Protein AF-A0ABD1UZ51-F1 (afdb_monomer_lite)

Organism: NCBI:txid205694

Secondary structure (DSSP, 8-state):
--------SS------PPP---------HHHHHHHHHHHHHHHHHHH-HHHHHHHHHHTT------S--SPPPHHHHHHHHHHHHHHHHHHHTTSPPPPPHHHHHHHHHHHH---TTTTTSTTHHHHHHHS---TTSTTTGGG------------PPPPP-

Sequence (161 aa):
MNTTSEDGDGVYRPPKLVPASMEENKMSRQERNALRKERENLRQAKQSAYVRELMNDLEGRSEEITEFVGPESRELTKYMEKMEERARQEEELFTRAPLTKSEKNTMKHLKKSRNGLLGLTESFYDEIKSLPLGDNFTKELTTSDVGSSGDKKLKKRKRKH

Radius of gyration: 28.06 Å; chains: 1; bounding box: 67×52×95 Å

Foldseek 3Di:
DDDDDPPPDPDDDDDDDDDDDDPDPCQDPVRVVVVVVVVVVVVLCCQDPVSVVVVCVVVVPDPDPDPDPDDQASLNVVLVVVVVVQVVVCVVVVHHDDDDPVNVVSVCVRVVPPHNPVRNPPSPVVVVVPDVPDPPPVVPPPPDDDPPDDDDDDDDDDDDD

Structure (mmCIF, N/CA/C/O backbone):
data_AF-A0ABD1UZ51-F1
#
_entry.id   AF-A0ABD1UZ51-F1
#
loop_
_atom_site.group_PDB
_atom_site.id
_atom_site.type_symbol
_atom_site.label_atom_id
_atom_site.label_alt_id
_atom_site.label_comp_id
_atom_site.label_asym_id
_atom_site.label_entity_id
_atom_site.label_seq_id
_atom_site.pdbx_PDB_ins_code
_atom_site.Cartn_x
_atom_site.Cartn_y
_atom_site.Cartn_z
_atom_site.occupancy
_atom_site.B_iso_or_equiv
_atom_site.auth_seq_id
_atom_site.auth_comp_id
_atom_site.auth_asym_id
_atom_site.auth_atom_id
_atom_site.pdbx_PDB_model_num
ATOM 1 N N . MET A 1 1 ? -20.459 1.014 48.367 1.00 43.09 1 MET A N 1
ATOM 2 C CA . MET A 1 1 ? -21.844 1.048 48.876 1.00 43.09 1 MET A CA 1
ATOM 3 C C . MET A 1 1 ? -22.446 2.382 48.483 1.00 43.09 1 MET A C 1
ATOM 5 O O . MET A 1 1 ? -21.890 3.390 48.896 1.00 43.09 1 MET A O 1
ATOM 9 N N . ASN A 1 2 ? -23.445 2.358 47.592 1.00 39.75 2 ASN A N 1
ATOM 10 C CA . ASN A 1 2 ? -24.583 3.286 47.458 1.00 39.75 2 ASN A CA 1
ATOM 11 C C . ASN A 1 2 ? -25.204 3.087 46.067 1.00 39.75 2 ASN A C 1
ATOM 13 O O . ASN A 1 2 ? -24.851 3.740 45.090 1.00 39.75 2 ASN A O 1
ATOM 17 N N . THR A 1 3 ? -26.086 2.093 45.998 1.00 48.84 3 THR A N 1
ATOM 18 C CA . THR A 1 3 ? -26.999 1.809 44.892 1.00 48.84 3 THR A CA 1
ATOM 19 C C . THR A 1 3 ? -28.262 2.634 45.106 1.00 48.84 3 THR A C 1
ATOM 21 O O . THR A 1 3 ? -29.103 2.270 45.921 1.00 48.84 3 THR A O 1
ATOM 24 N N . THR A 1 4 ? -28.396 3.755 44.406 1.00 58.50 4 THR A N 1
ATOM 25 C CA . THR A 1 4 ? -29.649 4.519 44.374 1.00 58.50 4 THR A CA 1
ATOM 26 C C . THR A 1 4 ? -30.097 4.681 42.930 1.00 58.50 4 THR A C 1
ATOM 28 O O . THR A 1 4 ? -29.582 5.526 42.198 1.00 58.50 4 THR A O 1
ATOM 31 N N . SER A 1 5 ? -31.024 3.833 42.505 1.00 52.09 5 SER A N 1
ATOM 32 C CA . SER A 1 5 ? -32.113 4.189 41.585 1.00 52.09 5 SER A CA 1
ATOM 33 C C . SER A 1 5 ? -33.091 3.022 41.576 1.00 52.09 5 SER A C 1
ATOM 35 O O . SER A 1 5 ? -33.025 2.115 40.751 1.00 52.09 5 SER A O 1
ATOM 37 N N . GLU A 1 6 ? -33.973 3.035 42.569 1.00 59.31 6 GLU A N 1
ATOM 38 C CA . GLU A 1 6 ? -35.302 2.467 42.410 1.00 59.31 6 GLU A CA 1
ATOM 39 C C . GLU A 1 6 ? -36.013 3.304 41.337 1.00 59.31 6 GLU A C 1
ATOM 41 O O . GLU A 1 6 ? -36.525 4.376 41.628 1.00 59.31 6 GLU A O 1
ATOM 46 N N . ASP A 1 7 ? -35.996 2.842 40.090 1.00 55.12 7 ASP A N 1
ATOM 47 C CA . ASP A 1 7 ? -36.977 3.238 39.080 1.00 55.12 7 ASP A CA 1
ATOM 48 C C . ASP A 1 7 ? -37.697 1.951 38.672 1.00 55.12 7 ASP A C 1
ATOM 50 O O . ASP A 1 7 ? -37.176 1.118 37.929 1.00 55.12 7 ASP A O 1
ATOM 54 N N . GLY A 1 8 ? -38.862 1.747 39.288 1.00 58.62 8 GLY A N 1
ATOM 55 C CA . GLY A 1 8 ? -39.694 0.550 39.204 1.00 58.62 8 GLY A CA 1
ATOM 56 C C . GLY A 1 8 ? -40.380 0.371 37.853 1.00 58.62 8 GLY A C 1
ATOM 57 O O . GLY A 1 8 ? -41.594 0.505 37.747 1.00 58.62 8 GLY A O 1
ATOM 58 N N . ASP A 1 9 ? -39.607 0.015 36.838 1.00 60.25 9 ASP A N 1
ATOM 59 C CA . ASP A 1 9 ? -40.098 -0.513 35.570 1.00 60.25 9 ASP A CA 1
ATOM 60 C C . ASP A 1 9 ? -39.133 -1.638 35.191 1.00 60.25 9 ASP A C 1
ATOM 62 O O . ASP A 1 9 ? -37.930 -1.401 35.126 1.00 60.25 9 ASP A O 1
ATOM 66 N N . GLY A 1 10 ? -39.609 -2.879 35.043 1.00 72.31 10 GLY A N 1
ATOM 67 C CA . GLY A 1 10 ? -38.805 -4.118 34.964 1.00 72.31 10 GLY A CA 1
ATOM 68 C C . GLY A 1 10 ? -37.856 -4.245 33.759 1.00 72.31 10 GLY A C 1
ATOM 69 O O . GLY A 1 10 ? -37.514 -5.353 33.348 1.00 72.31 10 GLY A O 1
ATOM 70 N N . VAL A 1 11 ? -37.445 -3.126 33.169 1.00 79.75 11 VAL A N 1
ATOM 71 C CA . VAL A 1 11 ? -36.579 -2.987 32.010 1.00 79.75 11 VAL A CA 1
ATOM 72 C C . VAL A 1 11 ? -35.180 -2.595 32.474 1.00 79.75 11 VAL A C 1
ATOM 74 O O . VAL A 1 11 ? -34.932 -1.479 32.930 1.00 79.75 11 VAL A O 1
ATOM 77 N N . TYR A 1 12 ? -34.232 -3.516 32.306 1.00 86.00 12 TYR A N 1
ATOM 78 C CA . TYR A 1 12 ? -32.825 -3.255 32.587 1.00 86.00 12 TYR A CA 1
ATOM 79 C C . TYR A 1 12 ? -32.304 -2.079 31.748 1.00 86.00 12 TYR A C 1
ATOM 81 O O . TYR A 1 12 ? -32.315 -2.123 30.515 1.00 86.00 12 TYR A O 1
ATOM 89 N N . ARG A 1 13 ? -31.798 -1.042 32.425 1.00 82.19 13 ARG A N 1
ATOM 90 C CA . ARG A 1 13 ? -31.070 0.061 31.796 1.00 82.19 13 ARG A CA 1
ATOM 91 C C . ARG A 1 13 ? -29.580 -0.094 32.092 1.00 82.19 13 ARG A C 1
ATOM 93 O O . ARG A 1 13 ? -29.186 0.043 33.250 1.00 82.19 13 ARG A O 1
ATOM 100 N N . PRO A 1 14 ? -28.742 -0.368 31.079 1.00 88.38 14 PRO A N 1
ATOM 101 C CA . PRO A 1 14 ? -27.310 -0.463 31.298 1.00 88.38 14 PRO A CA 1
ATOM 102 C C . PRO A 1 14 ? -26.761 0.882 31.807 1.00 88.38 14 PRO A C 1
ATOM 104 O O . PRO A 1 14 ? -27.190 1.944 31.337 1.00 88.38 14 PRO A O 1
ATOM 107 N N . PRO A 1 15 ? -25.816 0.860 32.762 1.00 85.50 15 PRO A N 1
ATOM 108 C CA . PRO A 1 15 ? -25.239 2.070 33.327 1.00 85.50 15 PRO A CA 1
ATOM 109 C C . PRO A 1 15 ? -24.506 2.875 32.251 1.00 85.50 15 PRO A C 1
ATOM 111 O O . PRO A 1 15 ? -23.779 2.332 31.417 1.00 85.50 15 PRO A O 1
ATOM 114 N N . LYS A 1 16 ? -24.673 4.200 32.289 1.00 83.56 16 LYS A N 1
ATOM 115 C CA . LYS A 1 16 ? -23.953 5.123 31.407 1.00 83.56 16 LYS A CA 1
ATOM 116 C C . LYS A 1 16 ? -22.506 5.247 31.886 1.00 83.56 16 LYS A C 1
ATOM 118 O O . LYS A 1 16 ? -22.193 6.097 32.714 1.00 83.56 16 LYS A O 1
ATOM 123 N N . LEU A 1 17 ? -21.633 4.379 31.383 1.00 86.00 17 LEU A N 1
ATOM 124 C CA . LEU A 1 17 ? -20.195 4.482 31.609 1.00 86.00 17 LEU A CA 1
ATOM 125 C C . LEU A 1 17 ? -19.646 5.672 30.812 1.00 86.00 17 LEU A C 1
ATOM 127 O O . LEU A 1 17 ? -19.721 5.697 29.584 1.00 86.00 17 LEU A O 1
ATOM 131 N N . VAL A 1 18 ? -19.099 6.662 31.514 1.00 83.19 18 VAL A N 1
ATOM 132 C CA . VAL A 1 18 ? -18.282 7.716 30.900 1.00 83.19 18 VAL A CA 1
ATOM 133 C C . VAL A 1 18 ? -16.869 7.151 30.743 1.00 83.19 18 VAL A C 1
ATOM 135 O O . VAL A 1 18 ? -16.380 6.530 31.690 1.00 83.19 18 VAL A O 1
ATOM 138 N N . PRO A 1 19 ? -16.199 7.314 29.586 1.00 83.25 19 PRO A N 1
ATOM 139 C CA . PRO A 1 19 ? -14.826 6.852 29.435 1.00 83.25 19 PRO A CA 1
ATOM 140 C C . PRO A 1 19 ? -13.944 7.520 30.495 1.00 83.25 19 PRO A C 1
ATOM 142 O O . PRO A 1 19 ? -13.793 8.741 30.513 1.00 83.25 19 PRO A O 1
ATOM 145 N N . ALA A 1 20 ? -13.379 6.710 31.391 1.00 78.06 20 ALA A N 1
ATOM 146 C CA . ALA A 1 20 ? -12.391 7.171 32.350 1.00 78.06 20 ALA A CA 1
ATOM 147 C C . ALA A 1 20 ? -11.107 7.493 31.578 1.00 78.06 20 ALA A C 1
ATOM 149 O O . ALA A 1 20 ? -10.498 6.606 30.979 1.00 78.06 20 ALA A O 1
ATOM 150 N N . SER A 1 21 ? -10.706 8.765 31.545 1.00 71.44 21 SER A N 1
ATOM 151 C CA . SER A 1 21 ? -9.407 9.133 30.991 1.00 71.44 21 SER A CA 1
ATOM 152 C C . SER A 1 21 ? -8.320 8.605 31.927 1.00 71.44 21 SER A C 1
ATOM 154 O O . SER A 1 21 ? -8.110 9.168 33.001 1.00 71.44 21 SER A O 1
ATOM 156 N N . MET A 1 22 ? -7.648 7.525 31.534 1.00 76.25 22 MET A N 1
ATOM 157 C CA . MET A 1 22 ? -6.409 7.088 32.174 1.00 76.25 22 MET A CA 1
ATOM 158 C C . MET A 1 22 ? -5.357 8.188 31.996 1.00 76.25 22 MET A C 1
ATOM 160 O O . MET A 1 22 ? -5.177 8.703 30.889 1.00 76.25 22 MET A O 1
ATOM 164 N N . GLU A 1 23 ? -4.675 8.579 33.074 1.00 63.22 23 GLU A N 1
ATOM 165 C CA . GLU A 1 23 ? -3.563 9.534 33.019 1.00 63.22 23 GLU A CA 1
ATOM 166 C C . GLU A 1 23 ? -2.309 8.837 32.472 1.00 63.22 23 GLU A C 1
ATOM 168 O O . GLU A 1 23 ? -1.320 8.614 33.158 1.00 63.22 23 GLU A O 1
ATOM 173 N N . GLU A 1 24 ? -2.376 8.435 31.207 1.00 61.69 24 GLU A N 1
ATOM 174 C CA . GLU A 1 24 ? -1.214 7.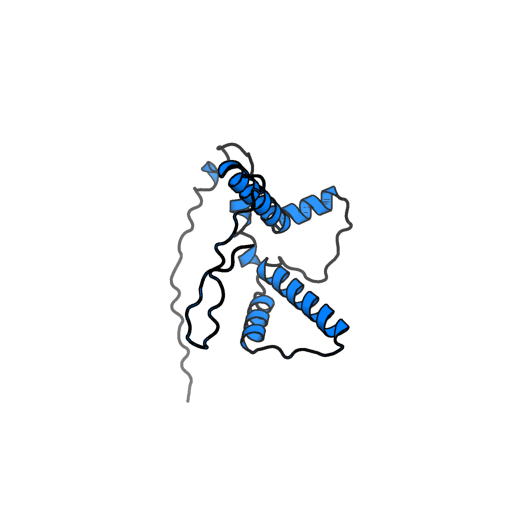992 30.452 1.00 61.69 24 GLU A CA 1
ATOM 175 C C . GLU A 1 24 ? -0.430 9.237 30.028 1.00 61.69 24 GLU A C 1
ATOM 177 O O . GLU A 1 24 ? -1.020 10.189 29.507 1.00 61.69 24 GLU A O 1
ATOM 182 N N . ASN A 1 25 ? 0.883 9.237 30.295 1.00 62.19 25 ASN A N 1
ATOM 183 C CA . ASN A 1 25 ? 1.853 10.289 29.965 1.00 62.19 25 ASN A CA 1
ATOM 184 C C . ASN A 1 25 ? 1.401 11.147 28.776 1.00 62.19 25 ASN A C 1
ATOM 186 O O . ASN A 1 25 ? 1.435 10.718 27.618 1.00 62.19 25 ASN A O 1
ATOM 190 N N . LYS A 1 26 ? 0.937 12.366 29.072 1.00 66.62 26 LYS A N 1
ATOM 191 C CA . LYS A 1 26 ? 0.401 13.304 28.083 1.00 66.62 26 LYS A CA 1
ATOM 192 C C . LYS A 1 26 ? 1.566 13.862 27.267 1.00 66.62 26 LYS A C 1
ATOM 194 O O . LYS A 1 26 ? 1.970 15.002 27.464 1.00 66.62 26 LYS A O 1
ATOM 199 N N . MET A 1 27 ? 2.102 13.054 26.350 1.00 70.50 27 MET A N 1
ATOM 200 C CA . MET A 1 27 ? 3.091 13.506 25.373 1.00 70.50 27 MET A CA 1
ATOM 201 C C . MET A 1 27 ? 2.529 14.751 24.692 1.00 70.50 27 MET A C 1
ATOM 203 O O . MET A 1 27 ? 1.359 14.760 24.267 1.00 70.50 27 MET A O 1
ATOM 207 N N . SER A 1 28 ? 3.336 15.810 24.630 1.00 81.06 28 SER A N 1
ATOM 208 C CA . SER A 1 28 ? 2.905 17.084 24.057 1.00 81.06 28 SER A CA 1
ATOM 209 C C . SER A 1 28 ? 2.383 16.859 22.636 1.00 81.06 28 SER A C 1
ATOM 211 O O . SER A 1 28 ? 2.850 15.979 21.908 1.00 81.06 28 SER A O 1
ATOM 213 N N . ARG A 1 29 ? 1.415 17.671 22.189 1.00 82.75 29 ARG A N 1
ATOM 214 C CA . ARG A 1 29 ? 0.915 17.607 20.802 1.00 82.75 29 ARG A CA 1
ATOM 215 C C . ARG A 1 29 ? 2.065 17.701 19.789 1.00 82.75 29 ARG A C 1
ATOM 217 O O . ARG A 1 29 ? 1.986 17.079 18.732 1.00 82.75 29 ARG A O 1
ATOM 224 N N . GLN A 1 30 ? 3.118 18.447 20.125 1.00 84.06 30 GLN A N 1
ATOM 225 C CA . GLN A 1 30 ? 4.326 18.581 19.312 1.00 84.06 30 GLN A CA 1
ATOM 226 C C . GLN A 1 30 ? 5.125 17.274 19.251 1.00 84.06 30 GLN A C 1
ATOM 228 O O . GLN A 1 30 ? 5.419 16.799 18.159 1.00 84.06 30 GLN A O 1
ATOM 233 N N . GLU A 1 31 ? 5.388 16.650 20.396 1.00 84.62 31 GLU A N 1
ATOM 234 C CA . GLU A 1 31 ? 6.112 15.379 20.506 1.00 84.62 31 GLU A CA 1
ATOM 235 C C . GLU A 1 31 ? 5.369 14.239 19.796 1.00 84.62 31 GLU A C 1
ATOM 237 O O . GLU A 1 31 ? 5.943 13.510 18.991 1.00 84.62 31 GLU A O 1
ATOM 242 N N . ARG A 1 32 ? 4.043 14.159 19.968 1.00 86.06 32 ARG A N 1
ATOM 243 C CA . ARG A 1 32 ? 3.209 13.186 19.247 1.00 86.06 32 ARG A CA 1
ATOM 244 C C . ARG A 1 32 ? 3.273 13.383 17.730 1.00 86.06 32 ARG A C 1
ATOM 246 O O . ARG A 1 32 ? 3.241 12.407 16.983 1.00 86.06 32 ARG A O 1
ATOM 253 N N . ASN A 1 33 ? 3.334 14.628 17.262 1.00 88.75 33 ASN A N 1
ATOM 254 C CA . ASN A 1 33 ? 3.468 14.923 15.837 1.00 88.75 33 ASN A CA 1
ATOM 255 C C . ASN A 1 33 ? 4.874 14.602 15.315 1.00 88.75 33 ASN A C 1
ATOM 257 O O . ASN A 1 33 ? 4.981 14.087 14.206 1.00 88.75 33 ASN A O 1
ATOM 261 N N . ALA A 1 34 ? 5.923 14.856 16.100 1.00 89.44 34 ALA A N 1
ATOM 262 C CA . ALA A 1 34 ? 7.293 14.483 15.756 1.00 89.44 34 ALA A CA 1
ATOM 263 C C . ALA A 1 34 ? 7.429 12.961 15.612 1.00 89.44 34 ALA A C 1
ATOM 265 O O . ALA A 1 34 ? 7.857 12.491 14.564 1.00 89.44 34 ALA A O 1
ATOM 266 N N . LEU A 1 35 ? 6.918 12.195 16.581 1.00 87.44 35 LEU A N 1
ATOM 267 C CA . LEU A 1 35 ? 6.911 10.728 16.536 1.00 87.44 35 LEU A CA 1
ATOM 268 C C . LEU A 1 35 ? 6.128 10.173 15.337 1.00 87.44 35 LEU A C 1
ATOM 270 O O . LEU A 1 35 ? 6.512 9.169 14.741 1.00 87.44 35 LEU A O 1
ATOM 274 N N . ARG A 1 36 ? 5.017 10.820 14.952 1.00 87.94 36 ARG A N 1
ATOM 275 C CA . ARG A 1 36 ? 4.270 10.438 13.741 1.00 87.94 36 ARG A CA 1
ATOM 276 C C . ARG A 1 36 ? 5.093 10.662 12.477 1.00 87.94 36 ARG A C 1
ATOM 278 O O . ARG A 1 36 ? 5.125 9.763 11.644 1.00 87.94 36 ARG A O 1
ATOM 285 N N . LYS A 1 37 ? 5.754 11.819 12.362 1.00 88.00 37 LYS A N 1
ATOM 286 C CA . LYS A 1 37 ? 6.626 12.141 11.225 1.00 88.00 37 LYS A CA 1
ATOM 287 C C . LYS A 1 37 ? 7.811 11.185 11.146 1.00 88.00 37 LYS A C 1
ATOM 289 O O . LYS A 1 37 ? 8.070 10.633 10.090 1.00 88.00 37 LYS A O 1
ATOM 294 N N . GLU A 1 38 ? 8.479 10.921 12.263 1.00 85.44 38 GLU A N 1
ATOM 295 C CA . GLU A 1 38 ? 9.603 9.983 12.321 1.00 85.44 38 GLU A CA 1
ATOM 296 C C . GLU A 1 38 ? 9.181 8.570 11.896 1.00 85.44 38 GLU A C 1
ATOM 298 O O . GLU A 1 38 ? 9.816 7.946 11.046 1.00 85.44 38 GLU A O 1
ATOM 303 N N . ARG A 1 39 ? 8.046 8.081 12.414 1.00 87.00 39 ARG A N 1
ATOM 304 C CA . ARG A 1 39 ? 7.501 6.774 12.027 1.00 87.00 39 ARG A CA 1
ATOM 305 C C . ARG A 1 39 ? 7.120 6.715 10.548 1.00 87.00 39 ARG A C 1
ATOM 307 O O . ARG A 1 39 ? 7.234 5.654 9.935 1.00 87.00 39 ARG A O 1
ATOM 314 N N . GLU A 1 40 ? 6.625 7.813 9.987 1.00 85.38 40 GLU A N 1
ATOM 315 C CA . GLU A 1 40 ? 6.319 7.920 8.562 1.00 85.38 40 GLU A CA 1
ATOM 316 C C . GLU A 1 40 ? 7.593 7.902 7.716 1.00 85.38 40 GLU A C 1
ATOM 318 O O . GLU A 1 40 ? 7.674 7.097 6.792 1.00 85.38 40 GLU A O 1
ATOM 323 N N . ASN A 1 41 ? 8.613 8.669 8.098 1.00 80.25 41 ASN A N 1
ATOM 324 C CA . ASN A 1 41 ? 9.916 8.685 7.435 1.00 80.25 41 ASN A CA 1
ATOM 325 C C . ASN A 1 41 ? 10.551 7.289 7.421 1.00 80.25 41 ASN A C 1
ATOM 327 O O . ASN A 1 41 ? 10.990 6.820 6.377 1.00 80.25 41 ASN A O 1
ATOM 331 N N . LEU A 1 42 ? 10.513 6.566 8.547 1.00 80.44 42 LEU A N 1
ATOM 332 C CA . LEU A 1 42 ? 10.998 5.183 8.619 1.00 80.44 42 LEU A CA 1
ATOM 333 C C . LEU A 1 42 ? 10.218 4.236 7.698 1.00 80.44 42 LEU A C 1
ATOM 335 O O . LEU A 1 42 ? 10.787 3.306 7.133 1.00 80.44 42 LEU A O 1
ATOM 339 N N . ARG A 1 43 ? 8.904 4.440 7.543 1.00 81.38 43 ARG A N 1
ATOM 340 C CA . ARG A 1 43 ? 8.086 3.648 6.611 1.00 81.38 43 ARG A CA 1
ATOM 341 C C . ARG A 1 43 ? 8.405 3.978 5.160 1.00 81.38 43 ARG A C 1
ATOM 343 O O . ARG A 1 43 ? 8.433 3.056 4.355 1.00 81.38 43 ARG A O 1
ATOM 350 N N . GLN A 1 44 ? 8.617 5.252 4.842 1.00 76.00 44 GLN A N 1
ATOM 351 C CA . GLN A 1 44 ? 8.983 5.704 3.503 1.00 76.00 44 GLN A CA 1
ATOM 352 C C . GLN A 1 44 ? 10.367 5.176 3.113 1.00 76.00 44 GLN A C 1
ATOM 354 O O . GLN A 1 44 ? 10.480 4.535 2.076 1.00 76.00 44 GLN A O 1
ATOM 359 N N . ALA A 1 45 ? 11.363 5.307 3.993 1.00 74.75 45 ALA A N 1
ATOM 360 C CA . ALA A 1 45 ? 12.718 4.793 3.784 1.00 74.75 45 ALA A CA 1
ATOM 361 C C . ALA A 1 45 ? 12.755 3.269 3.576 1.00 74.75 45 ALA A C 1
ATOM 363 O O . ALA A 1 45 ? 13.498 2.764 2.747 1.00 74.75 45 ALA A O 1
ATOM 364 N N . LYS A 1 46 ? 11.909 2.510 4.287 1.00 72.50 46 LYS A N 1
ATOM 365 C CA . LYS A 1 46 ? 11.777 1.057 4.067 1.00 72.50 46 LYS A CA 1
ATOM 366 C C . LYS A 1 46 ? 11.090 0.692 2.749 1.00 72.50 46 LYS A C 1
ATOM 368 O O . LYS A 1 46 ? 11.161 -0.457 2.326 1.00 72.50 46 LYS A O 1
ATOM 373 N N . GLN A 1 47 ? 10.344 1.623 2.161 1.00 71.38 47 GLN A N 1
ATOM 374 C CA . GLN A 1 47 ? 9.529 1.391 0.970 1.00 71.38 47 GLN A CA 1
ATOM 375 C C . GLN A 1 47 ? 10.159 1.936 -0.306 1.00 71.38 47 GLN A C 1
ATOM 377 O O . GLN A 1 47 ? 9.721 1.528 -1.384 1.00 71.38 47 GLN A O 1
ATOM 382 N N . SER A 1 48 ? 11.140 2.837 -0.218 1.00 75.50 48 SER A N 1
ATOM 383 C CA . SER A 1 48 ? 11.903 3.247 -1.387 1.00 75.50 48 SER A CA 1
ATOM 384 C C . SER A 1 48 ? 12.851 2.124 -1.795 1.00 75.50 48 SER A C 1
ATOM 386 O O . SER A 1 48 ? 13.608 1.575 -0.993 1.00 75.50 48 SER A O 1
ATOM 388 N N . ALA A 1 49 ? 12.772 1.744 -3.071 1.00 75.06 49 ALA A N 1
ATOM 389 C CA . ALA A 1 49 ? 13.619 0.696 -3.629 1.00 75.06 49 ALA A CA 1
ATOM 390 C C . ALA A 1 49 ? 15.105 1.069 -3.509 1.00 75.06 49 ALA A C 1
ATOM 392 O O . ALA A 1 49 ? 15.911 0.218 -3.154 1.00 75.06 49 ALA A O 1
ATOM 393 N N . TYR A 1 50 ? 15.421 2.353 -3.713 1.00 76.38 50 TYR A N 1
ATOM 394 C CA . TYR A 1 50 ? 16.777 2.892 -3.655 1.00 76.38 50 TYR A CA 1
ATOM 395 C C . TYR A 1 50 ? 17.400 2.814 -2.254 1.00 76.38 50 TYR A C 1
ATOM 397 O O . TYR A 1 50 ? 18.492 2.282 -2.101 1.00 76.38 50 TYR A O 1
ATOM 405 N N . VAL A 1 51 ? 16.711 3.275 -1.202 1.00 79.38 51 VAL A N 1
ATOM 406 C CA . VAL A 1 51 ? 17.252 3.152 0.168 1.00 79.38 51 VAL A CA 1
ATOM 407 C C . VAL A 1 51 ? 17.348 1.696 0.591 1.00 79.38 51 VAL A C 1
ATOM 409 O O . VAL A 1 51 ? 18.300 1.331 1.272 1.00 79.38 51 VAL A O 1
ATOM 412 N N . ARG A 1 52 ? 16.404 0.846 0.177 1.00 80.19 52 ARG A N 1
ATOM 413 C CA . ARG A 1 52 ? 16.491 -0.592 0.442 1.00 80.19 52 ARG A CA 1
ATOM 414 C C . ARG A 1 52 ? 17.748 -1.212 -0.178 1.00 80.19 52 ARG A C 1
ATOM 416 O O . ARG A 1 52 ? 18.412 -1.981 0.503 1.00 80.19 52 ARG A O 1
ATOM 423 N N . GLU A 1 53 ? 18.077 -0.863 -1.420 1.00 80.00 53 GLU A N 1
ATOM 424 C CA . GLU A 1 53 ? 19.312 -1.286 -2.098 1.00 80.00 53 GLU A CA 1
ATOM 425 C C . GLU A 1 53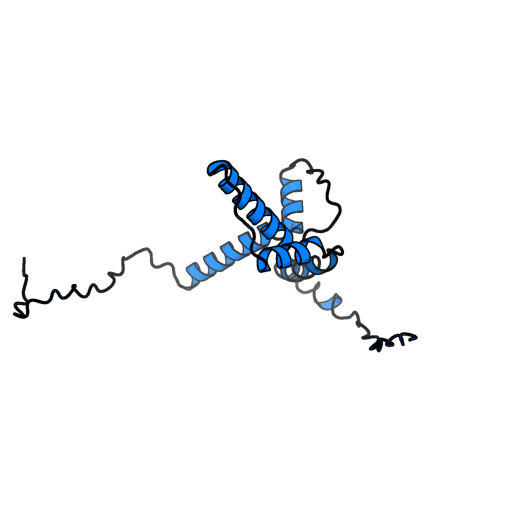 ? 20.554 -0.785 -1.348 1.00 80.00 53 GLU A C 1
ATOM 427 O O . G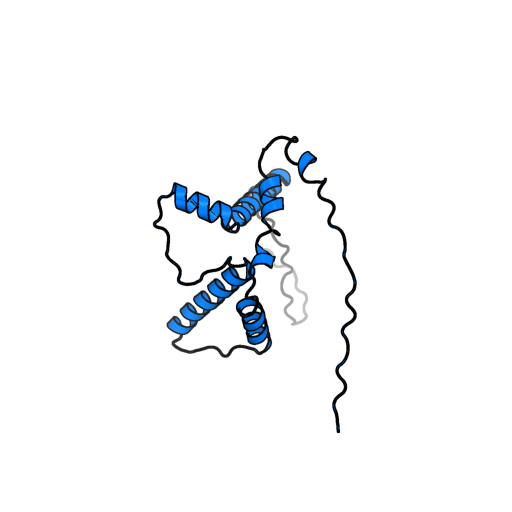LU A 1 53 ? 21.364 -1.596 -0.913 1.00 80.00 53 GLU A O 1
ATOM 432 N N . LEU A 1 54 ? 20.620 0.513 -1.028 1.00 84.00 54 LEU A N 1
ATOM 433 C CA . LEU A 1 54 ? 21.725 1.086 -0.248 1.00 84.00 54 LEU A CA 1
ATOM 434 C C . LEU A 1 54 ? 21.921 0.421 1.126 1.00 84.00 54 LEU A C 1
ATOM 436 O O . LEU A 1 54 ? 23.050 0.248 1.581 1.00 84.00 54 LEU A O 1
ATOM 440 N N . MET A 1 55 ? 20.831 0.086 1.823 1.00 83.88 55 MET A N 1
ATOM 441 C CA . MET A 1 55 ? 20.900 -0.607 3.114 1.00 83.88 55 MET A CA 1
ATOM 442 C C . MET A 1 55 ? 21.390 -2.047 2.948 1.00 83.88 55 MET A C 1
ATOM 444 O O . MET A 1 55 ? 22.187 -2.507 3.761 1.00 83.88 55 MET A O 1
ATOM 448 N N . ASN A 1 56 ? 20.952 -2.748 1.899 1.00 85.06 56 ASN A N 1
ATOM 449 C CA . ASN A 1 56 ? 21.432 -4.096 1.598 1.00 85.06 56 ASN A CA 1
ATOM 450 C C . ASN A 1 56 ? 22.939 -4.100 1.295 1.00 85.06 56 ASN A C 1
ATOM 452 O O . ASN A 1 56 ? 23.649 -4.960 1.823 1.00 85.06 56 ASN A O 1
ATOM 456 N N . ASP A 1 57 ? 23.421 -3.111 0.534 1.00 85.19 57 ASP A N 1
ATOM 457 C CA . ASP A 1 57 ? 24.843 -2.921 0.227 1.00 85.19 57 ASP A CA 1
ATOM 458 C C . ASP A 1 57 ? 25.661 -2.655 1.497 1.00 85.19 57 ASP A C 1
ATOM 460 O O . ASP A 1 57 ? 26.717 -3.253 1.707 1.00 85.19 57 ASP A O 1
ATOM 464 N N . LEU A 1 58 ? 25.156 -1.784 2.381 1.00 86.56 58 LEU A N 1
ATOM 465 C CA . LEU A 1 58 ? 25.806 -1.456 3.653 1.00 86.56 58 LEU A CA 1
ATOM 466 C C . LEU A 1 58 ? 25.881 -2.664 4.596 1.00 86.56 58 LEU A C 1
ATOM 468 O O . LEU A 1 58 ? 26.878 -2.850 5.293 1.00 86.56 58 LEU A O 1
ATOM 472 N N . GLU A 1 59 ? 24.827 -3.477 4.632 1.00 85.69 59 GLU A N 1
ATOM 473 C CA . GLU A 1 59 ? 24.769 -4.699 5.436 1.00 85.69 59 GLU A CA 1
ATOM 474 C C . GLU A 1 59 ? 25.565 -5.862 4.814 1.00 85.69 59 GLU A C 1
ATOM 476 O O . GLU A 1 59 ? 25.716 -6.904 5.454 1.00 85.69 59 GLU A O 1
ATOM 481 N N . GLY A 1 60 ? 26.083 -5.704 3.589 1.00 85.12 60 GLY A N 1
ATOM 482 C CA . GLY A 1 60 ? 26.813 -6.748 2.871 1.00 85.12 60 GLY A CA 1
ATOM 483 C C . GLY A 1 60 ? 25.960 -7.988 2.591 1.00 85.12 60 GLY A C 1
ATOM 484 O O . GLY A 1 60 ? 26.496 -9.097 2.504 1.00 85.12 60 GLY A O 1
ATOM 485 N N . ARG A 1 61 ? 24.630 -7.831 2.499 1.00 81.19 61 ARG A N 1
ATOM 486 C CA . ARG A 1 61 ? 23.732 -8.932 2.127 1.00 81.19 61 ARG A CA 1
ATOM 487 C C . ARG A 1 61 ? 24.023 -9.326 0.683 1.00 81.19 61 ARG A C 1
ATOM 489 O O . ARG A 1 61 ? 24.145 -8.465 -0.180 1.00 81.19 61 ARG A O 1
ATOM 496 N N . SER A 1 62 ? 24.132 -10.626 0.418 1.00 73.00 62 SER A N 1
ATOM 497 C CA . SER A 1 62 ? 24.326 -11.122 -0.945 1.00 73.00 62 SER A CA 1
ATOM 498 C C . SER A 1 62 ? 23.189 -10.655 -1.848 1.00 73.00 62 SER A C 1
ATOM 500 O O . SER A 1 62 ? 22.024 -10.768 -1.465 1.00 73.00 62 SER A O 1
ATOM 502 N N . GLU A 1 63 ? 23.529 -10.202 -3.051 1.00 70.31 63 GLU A N 1
ATOM 503 C CA . GLU A 1 63 ? 22.554 -9.869 -4.086 1.00 70.31 63 GLU A CA 1
ATOM 504 C C . GLU A 1 63 ? 21.676 -11.093 -4.390 1.00 70.31 63 GLU A C 1
ATOM 506 O O . GLU A 1 63 ? 22.143 -12.113 -4.906 1.00 70.31 63 GLU A O 1
ATOM 511 N N . GLU A 1 64 ? 20.391 -11.016 -4.043 1.00 66.38 64 GLU A N 1
ATOM 512 C CA . GLU A 1 64 ? 19.424 -12.041 -4.421 1.00 66.38 64 GLU A CA 1
ATOM 513 C C . GLU A 1 64 ? 19.170 -11.929 -5.926 1.00 66.38 64 GLU A C 1
ATOM 515 O O . GLU A 1 64 ? 18.484 -11.018 -6.398 1.00 66.38 64 GLU A O 1
ATOM 520 N N . ILE A 1 65 ? 19.739 -12.862 -6.693 1.00 63.44 65 ILE A N 1
ATOM 521 C CA . ILE A 1 65 ? 19.477 -12.980 -8.127 1.00 63.44 65 ILE A CA 1
ATOM 522 C C . ILE A 1 65 ? 18.023 -13.427 -8.287 1.00 63.44 65 ILE A C 1
ATOM 524 O O . ILE A 1 65 ? 17.703 -14.615 -8.258 1.00 63.44 65 ILE A O 1
ATOM 528 N N . THR A 1 66 ? 17.125 -12.461 -8.432 1.00 64.50 66 THR A N 1
ATOM 529 C CA . THR A 1 66 ? 15.729 -12.724 -8.761 1.00 64.50 66 THR A CA 1
ATOM 530 C C . THR A 1 66 ? 15.602 -12.952 -10.267 1.00 64.50 66 THR A C 1
ATOM 532 O O . THR A 1 66 ? 16.193 -12.248 -11.083 1.00 64.50 66 THR A O 1
ATOM 535 N N . GLU A 1 67 ? 14.815 -13.950 -10.674 1.00 63.81 67 GLU A N 1
ATOM 536 C CA . GLU A 1 67 ? 14.599 -14.269 -12.097 1.00 63.81 67 GLU A CA 1
ATOM 537 C C . GLU A 1 67 ? 13.798 -13.181 -12.848 1.00 63.81 67 GLU A C 1
ATOM 539 O O . GLU A 1 67 ? 13.635 -13.235 -14.071 1.00 63.81 67 GLU A O 1
ATOM 544 N N . PHE A 1 68 ? 13.263 -12.188 -12.131 1.00 59.06 68 PHE A N 1
ATOM 545 C CA . PHE A 1 68 ? 12.432 -11.134 -12.695 1.00 59.06 68 PHE A CA 1
ATOM 546 C C . PHE A 1 68 ? 13.270 -9.916 -13.104 1.00 59.06 68 PHE A C 1
ATOM 548 O O . PHE A 1 68 ? 13.693 -9.112 -12.282 1.00 59.06 68 PHE A O 1
ATOM 555 N N . VAL A 1 69 ? 13.455 -9.738 -14.413 1.00 51.47 69 VAL A N 1
ATOM 556 C CA . VAL A 1 69 ? 14.110 -8.549 -14.975 1.00 51.47 69 VAL A CA 1
ATOM 557 C C . VAL A 1 69 ? 13.078 -7.430 -15.146 1.00 51.47 69 VAL A C 1
ATOM 559 O O . VAL A 1 69 ? 12.363 -7.373 -16.151 1.00 51.47 69 VAL A O 1
ATOM 562 N N . GLY A 1 70 ? 12.988 -6.527 -14.168 1.00 60.25 70 GLY A N 1
ATOM 563 C CA . GLY A 1 70 ? 12.226 -5.286 -14.300 1.00 60.25 70 GLY A CA 1
ATOM 564 C C . GLY A 1 70 ? 12.024 -4.533 -12.981 1.00 60.25 70 GLY A C 1
ATOM 565 O O . GLY A 1 70 ? 11.991 -5.154 -11.924 1.00 60.25 70 GLY A O 1
ATOM 566 N N . PRO A 1 71 ? 11.849 -3.200 -13.026 1.00 58.19 71 PRO A N 1
ATOM 567 C CA . PRO A 1 71 ? 11.552 -2.417 -11.832 1.00 58.19 71 PRO A CA 1
ATOM 568 C C . PRO A 1 71 ? 10.178 -2.802 -11.268 1.00 58.19 71 PRO A C 1
ATOM 570 O O . PRO A 1 71 ? 9.144 -2.651 -11.930 1.00 58.19 71 PRO A O 1
ATOM 573 N N . GLU A 1 72 ? 10.169 -3.326 -10.046 1.00 65.00 72 GLU A N 1
ATOM 574 C CA . GLU A 1 72 ? 8.951 -3.672 -9.322 1.00 65.00 72 GLU A CA 1
ATOM 575 C C . GLU A 1 72 ? 8.263 -2.395 -8.826 1.00 65.00 72 GLU A C 1
ATOM 577 O O . GLU A 1 72 ? 8.863 -1.569 -8.138 1.00 65.00 72 GLU A O 1
ATOM 582 N N . SER A 1 73 ? 6.983 -2.208 -9.158 1.00 70.81 73 SER A N 1
ATOM 583 C CA . SER A 1 73 ? 6.211 -1.118 -8.558 1.00 70.81 73 SER A CA 1
ATOM 584 C C . SER A 1 73 ? 5.912 -1.424 -7.086 1.00 70.81 73 SER A C 1
ATOM 586 O O . SER A 1 73 ? 5.719 -2.577 -6.699 1.00 70.81 73 SER A O 1
ATOM 588 N N . ARG A 1 74 ? 5.778 -0.390 -6.247 1.00 74.06 74 ARG A N 1
ATOM 589 C CA . ARG A 1 74 ? 5.386 -0.547 -4.831 1.00 74.06 74 ARG A CA 1
ATOM 590 C C . ARG A 1 74 ? 4.041 -1.259 -4.654 1.00 74.06 74 ARG A C 1
ATOM 592 O O . ARG A 1 74 ? 3.777 -1.876 -3.626 1.00 74.06 74 ARG A O 1
ATOM 599 N N . GLU A 1 75 ? 3.147 -1.124 -5.625 1.00 77.94 75 GLU A N 1
ATOM 600 C CA . GLU A 1 75 ? 1.863 -1.826 -5.611 1.00 77.94 75 GLU A CA 1
ATOM 601 C C . GLU A 1 75 ? 2.023 -3.309 -5.944 1.00 77.94 75 GLU A C 1
ATOM 603 O O . GLU A 1 75 ? 1.335 -4.141 -5.354 1.00 77.94 75 GLU A O 1
ATOM 608 N N . LEU A 1 76 ? 2.949 -3.642 -6.849 1.00 80.00 76 LEU A N 1
ATOM 609 C CA . LEU A 1 76 ? 3.302 -5.017 -7.180 1.00 80.00 76 LEU A CA 1
ATOM 610 C C . LEU A 1 76 ? 3.918 -5.741 -5.987 1.00 80.00 76 LEU A C 1
ATOM 612 O O . LEU A 1 76 ? 3.464 -6.839 -5.672 1.00 80.00 76 LEU A O 1
ATOM 616 N N . THR A 1 77 ? 4.871 -5.118 -5.291 1.00 80.75 77 THR A N 1
ATOM 617 C CA . THR A 1 77 ? 5.520 -5.725 -4.118 1.00 80.75 77 THR A CA 1
ATOM 618 C C . THR A 1 77 ? 4.511 -6.006 -3.010 1.00 80.75 77 THR A C 1
ATOM 620 O O . THR A 1 77 ? 4.372 -7.146 -2.582 1.00 80.75 77 THR A O 1
ATOM 623 N N . LYS A 1 78 ? 3.687 -5.017 -2.645 1.00 84.81 78 LYS A N 1
ATOM 624 C CA . LYS A 1 78 ? 2.587 -5.200 -1.680 1.00 84.81 78 LYS A CA 1
ATOM 625 C C . LYS A 1 78 ? 1.601 -6.283 -2.109 1.00 84.81 78 LYS A C 1
ATOM 627 O O . LYS A 1 78 ? 1.062 -7.011 -1.278 1.00 84.81 78 LYS A O 1
ATOM 632 N N . TYR A 1 79 ? 1.301 -6.363 -3.405 1.00 87.81 79 TYR A N 1
ATOM 633 C CA . TYR A 1 79 ? 0.421 -7.399 -3.931 1.00 87.81 79 TYR A CA 1
ATOM 634 C C . TYR A 1 79 ? 1.057 -8.788 -3.798 1.00 87.81 79 TYR A C 1
ATOM 636 O O . TYR A 1 79 ? 0.359 -9.732 -3.434 1.00 87.81 79 TYR A O 1
ATOM 644 N N . MET A 1 80 ? 2.358 -8.919 -4.060 1.00 87.94 80 MET A N 1
ATOM 645 C CA . MET A 1 80 ? 3.104 -10.165 -3.875 1.00 87.94 80 MET A CA 1
ATOM 646 C C . MET A 1 80 ? 3.168 -10.573 -2.402 1.00 87.94 80 MET A C 1
ATOM 648 O O . MET A 1 80 ? 2.787 -11.699 -2.098 1.00 87.94 80 MET A O 1
ATOM 652 N N . GLU A 1 81 ? 3.505 -9.650 -1.497 1.00 89.75 81 GLU A N 1
ATOM 653 C CA . GLU A 1 81 ? 3.480 -9.871 -0.042 1.00 89.75 81 GLU A CA 1
ATOM 654 C C . GLU A 1 81 ? 2.103 -10.372 0.418 1.00 89.75 81 GLU A C 1
ATOM 656 O O . GLU A 1 81 ? 1.992 -11.384 1.106 1.00 89.75 81 GLU A O 1
ATOM 661 N N . LYS A 1 82 ? 1.018 -9.736 -0.044 1.00 91.25 82 LYS A N 1
ATOM 662 C CA . LYS A 1 82 ? -0.351 -10.174 0.268 1.00 91.25 82 LYS A CA 1
ATOM 663 C C . LYS A 1 82 ? -0.657 -11.579 -0.265 1.00 91.25 82 LYS A C 1
ATOM 665 O O . LYS A 1 82 ? -1.400 -12.335 0.361 1.00 91.25 82 LYS A O 1
ATOM 670 N N . MET A 1 83 ? -0.147 -11.921 -1.448 1.00 90.75 83 MET A N 1
ATOM 671 C CA . MET A 1 83 ? -0.314 -13.260 -2.019 1.00 90.75 83 MET A CA 1
ATOM 672 C C . MET A 1 83 ? 0.481 -14.314 -1.240 1.00 90.75 83 MET A C 1
ATOM 674 O O . MET A 1 83 ? -0.005 -15.431 -1.099 1.00 90.75 83 MET A O 1
ATOM 678 N N . GLU A 1 84 ? 1.651 -13.959 -0.714 1.00 91.81 84 GLU A N 1
ATOM 679 C CA . GLU A 1 84 ? 2.480 -14.820 0.132 1.00 91.81 84 GLU A CA 1
ATOM 680 C C . GLU A 1 84 ? 1.871 -15.019 1.526 1.00 91.81 84 GLU A C 1
ATOM 682 O O . GLU A 1 84 ? 1.818 -16.138 2.026 1.00 91.81 84 GLU A O 1
ATOM 687 N N . GLU A 1 85 ? 1.346 -13.965 2.154 1.00 93.06 85 GLU A N 1
ATOM 688 C CA . GLU A 1 85 ? 0.590 -14.079 3.408 1.00 93.06 85 GLU A CA 1
ATOM 689 C C . GLU A 1 85 ? -0.631 -14.985 3.248 1.00 93.06 85 GLU A C 1
ATOM 691 O O . GLU A 1 85 ? -0.906 -15.818 4.111 1.00 93.06 85 GLU A O 1
ATOM 696 N N . ARG A 1 86 ? -1.346 -14.864 2.121 1.00 91.88 86 ARG A N 1
ATOM 697 C CA . ARG A 1 86 ? -2.423 -15.797 1.788 1.00 91.88 86 ARG A CA 1
ATOM 698 C C . ARG A 1 86 ? -1.886 -17.217 1.642 1.00 91.88 86 ARG A C 1
ATOM 700 O O . ARG A 1 86 ? -2.498 -18.116 2.195 1.00 91.88 86 ARG A O 1
ATOM 707 N N . ALA A 1 87 ? -0.778 -17.424 0.930 1.00 92.31 87 ALA A N 1
ATOM 708 C CA . ALA A 1 87 ? -0.188 -18.753 0.772 1.00 92.31 87 ALA A CA 1
ATOM 709 C C . ALA A 1 87 ? 0.151 -19.383 2.133 1.00 92.31 87 ALA A C 1
ATOM 711 O O . ALA A 1 87 ? -0.215 -20.528 2.368 1.00 92.31 87 ALA A O 1
ATOM 712 N N . ARG A 1 88 ? 0.708 -18.605 3.070 1.00 93.69 88 ARG A N 1
ATOM 713 C CA . ARG A 1 88 ? 0.955 -19.045 4.454 1.00 93.69 88 ARG A CA 1
ATOM 714 C C . ARG A 1 88 ? -0.326 -19.463 5.184 1.00 93.69 88 ARG A C 1
ATOM 716 O O . ARG A 1 88 ? -0.349 -20.500 5.835 1.00 93.69 88 ARG A O 1
ATOM 723 N N . GLN A 1 89 ? -1.404 -18.691 5.047 1.00 94.19 89 GLN A N 1
ATOM 724 C CA . GLN A 1 89 ? -2.707 -19.044 5.631 1.00 94.19 89 GLN A CA 1
ATOM 725 C C . GLN A 1 89 ? -3.328 -20.286 4.970 1.00 94.19 89 GLN A C 1
ATOM 727 O O . GLN A 1 89 ? -3.938 -21.111 5.645 1.00 94.19 89 GLN A O 1
ATOM 732 N N . GLU A 1 90 ? -3.190 -20.428 3.650 1.00 93.19 90 GLU A N 1
ATOM 733 C CA . GLU A 1 90 ? -3.669 -21.596 2.902 1.00 93.19 90 GLU A CA 1
ATOM 734 C C . GLU A 1 90 ? -2.879 -22.863 3.256 1.00 93.19 90 GLU A C 1
ATOM 736 O O . GLU A 1 90 ? -3.466 -23.942 3.281 1.00 93.19 90 GLU A O 1
ATOM 741 N N . GLU A 1 91 ? -1.580 -22.743 3.549 1.00 91.44 91 GLU A N 1
ATOM 742 C CA . GLU A 1 91 ? -0.742 -23.825 4.079 1.00 91.44 91 GLU A CA 1
ATOM 743 C C . GLU A 1 91 ? -1.178 -24.235 5.488 1.00 91.44 91 GLU A C 1
ATOM 745 O O . GLU A 1 91 ? -1.330 -25.424 5.749 1.00 91.44 91 GLU A O 1
ATOM 750 N N . GLU A 1 92 ? -1.454 -23.272 6.372 1.00 94.25 92 GLU A N 1
ATOM 751 C CA . GLU A 1 92 ? -1.949 -23.542 7.728 1.00 94.25 92 GLU A CA 1
ATOM 752 C C . GLU A 1 92 ? -3.318 -24.244 7.714 1.00 94.25 92 GLU A C 1
ATOM 754 O O . GLU A 1 92 ? -3.544 -25.207 8.447 1.00 94.25 92 GLU A O 1
ATOM 759 N N . LEU A 1 93 ? -4.232 -23.787 6.850 1.00 95.12 93 LEU A N 1
ATOM 760 C CA . LEU A 1 93 ? -5.588 -24.330 6.732 1.00 95.12 93 LEU A CA 1
ATOM 761 C C . LEU A 1 93 ? -5.689 -25.500 5.736 1.00 95.12 93 LEU A C 1
ATOM 763 O O . LEU A 1 93 ? -6.764 -26.078 5.571 1.00 95.12 93 LEU A O 1
ATOM 767 N N . PHE A 1 94 ? -4.600 -25.835 5.040 1.00 94.12 94 PHE A N 1
ATOM 768 C CA . PHE A 1 94 ? -4.527 -26.835 3.966 1.00 94.12 94 PHE A CA 1
ATOM 769 C C . PHE A 1 94 ? -5.629 -26.710 2.890 1.00 94.12 94 PHE A C 1
ATOM 771 O O . PHE A 1 94 ? -6.026 -27.698 2.267 1.00 94.12 94 PHE A O 1
ATOM 778 N N . THR A 1 95 ? -6.151 -25.504 2.645 1.00 94.56 95 THR A N 1
ATOM 779 C CA . THR A 1 95 ? -7.229 -25.259 1.669 1.00 94.56 95 THR A CA 1
ATOM 780 C C . THR A 1 95 ? -7.029 -23.939 0.931 1.00 94.56 95 THR A C 1
ATOM 782 O O . THR A 1 95 ? -6.540 -22.967 1.496 1.00 94.56 95 THR A O 1
ATOM 785 N N . ARG A 1 96 ? -7.419 -23.891 -0.353 1.00 94.00 96 ARG A N 1
ATOM 786 C CA . ARG A 1 96 ? -7.271 -22.693 -1.197 1.00 94.00 96 ARG A CA 1
ATOM 787 C C . ARG A 1 96 ? -8.511 -21.812 -1.168 1.00 94.00 96 ARG A C 1
ATOM 789 O O . ARG A 1 96 ? -9.618 -22.298 -1.415 1.00 94.00 96 ARG A O 1
ATOM 796 N N . ALA A 1 97 ? -8.317 -20.506 -0.995 1.00 90.31 97 ALA A N 1
ATOM 797 C CA . ALA A 1 97 ? -9.408 -19.543 -1.052 1.00 90.31 97 ALA A CA 1
ATOM 798 C C . ALA A 1 97 ? -9.691 -19.107 -2.507 1.00 90.31 97 ALA A C 1
ATOM 800 O O . ALA A 1 97 ? -8.774 -18.743 -3.252 1.00 90.31 97 ALA A O 1
ATOM 801 N N . PRO A 1 98 ? -10.959 -19.096 -2.961 1.00 92.88 98 PRO A N 1
ATOM 802 C CA . PRO A 1 98 ? -11.285 -18.627 -4.300 1.00 92.88 98 PRO A CA 1
ATOM 803 C C . PRO A 1 98 ? -11.094 -17.109 -4.431 1.00 92.88 98 PRO A C 1
ATOM 805 O O . PRO A 1 98 ? -11.608 -16.322 -3.641 1.00 92.88 98 PRO A O 1
ATOM 808 N N . LEU A 1 99 ? -10.414 -16.689 -5.501 1.00 91.06 99 LEU A N 1
ATOM 809 C CA . LEU A 1 99 ? -10.224 -15.278 -5.844 1.00 91.06 99 LEU A CA 1
ATOM 810 C C . LEU A 1 99 ? -11.477 -14.642 -6.455 1.00 91.06 99 LEU A C 1
ATOM 812 O O . LEU A 1 99 ? -12.048 -15.160 -7.427 1.00 91.06 99 LEU A O 1
ATOM 816 N N . THR A 1 100 ? -11.819 -13.450 -5.974 1.00 94.56 100 THR A N 1
ATOM 817 C CA . THR A 1 100 ? -12.892 -12.624 -6.538 1.00 94.56 100 THR A CA 1
ATOM 818 C C . THR A 1 100 ? -12.517 -12.070 -7.921 1.00 94.56 100 THR A C 1
ATOM 820 O O . THR A 1 100 ? -11.351 -12.012 -8.321 1.00 94.56 100 THR A O 1
ATOM 823 N N . LYS A 1 101 ? -13.517 -11.653 -8.712 1.00 95.81 101 LYS A N 1
ATOM 824 C CA . LYS A 1 101 ? -13.280 -11.111 -10.065 1.00 95.81 101 LYS A CA 1
ATOM 825 C C . LYS A 1 101 ? -12.481 -9.803 -10.040 1.00 95.81 101 LYS A C 1
ATOM 827 O O . LYS A 1 101 ? -11.640 -9.598 -10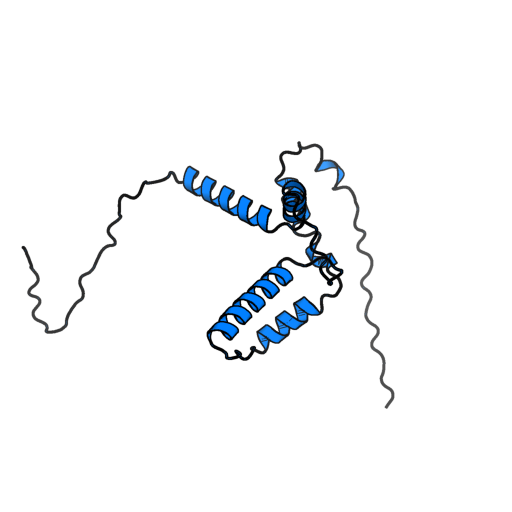.911 1.00 95.81 101 LYS A O 1
ATOM 832 N N . SER A 1 102 ? -12.732 -8.941 -9.056 1.00 93.75 102 SER A N 1
ATOM 833 C CA . SER A 1 102 ? -12.000 -7.684 -8.867 1.00 93.75 102 SER A CA 1
ATOM 834 C C . SER A 1 102 ? -10.525 -7.945 -8.577 1.00 93.75 102 SER A C 1
ATOM 836 O O . SER A 1 102 ? -9.677 -7.361 -9.244 1.00 93.75 102 SER A O 1
ATOM 838 N N . GLU A 1 103 ? -10.211 -8.889 -7.687 1.00 90.81 103 GLU A N 1
ATOM 839 C CA . GLU A 1 103 ? -8.827 -9.282 -7.388 1.00 90.81 103 GLU A CA 1
ATOM 840 C C . GLU A 1 103 ? -8.113 -9.867 -8.609 1.00 90.81 103 GLU A C 1
ATOM 842 O O . GLU A 1 103 ? -6.949 -9.574 -8.861 1.00 90.81 103 GLU A O 1
ATOM 847 N N . LYS A 1 104 ? -8.810 -10.656 -9.433 1.00 92.56 104 LYS A N 1
ATOM 848 C CA . LYS A 1 104 ? -8.233 -11.150 -10.693 1.00 92.56 104 LYS A CA 1
ATOM 849 C C . LYS A 1 104 ? -7.935 -10.011 -11.670 1.00 92.56 104 LYS A C 1
ATOM 851 O O . LYS A 1 104 ? -6.978 -10.107 -12.436 1.00 92.56 104 LYS A O 1
ATOM 856 N N . ASN A 1 105 ? -8.736 -8.948 -11.673 1.00 92.31 105 ASN A N 1
ATOM 857 C CA . ASN A 1 105 ? -8.508 -7.788 -12.532 1.00 92.31 105 ASN A CA 1
ATOM 858 C C . ASN A 1 105 ? -7.330 -6.942 -12.041 1.00 92.31 105 ASN A C 1
ATOM 860 O O . ASN A 1 105 ? -6.503 -6.559 -12.865 1.00 92.31 105 ASN A O 1
ATOM 864 N N . THR A 1 106 ? -7.212 -6.705 -10.731 1.00 88.38 106 THR A N 1
ATOM 865 C CA . THR A 1 106 ? -6.056 -5.999 -10.154 1.00 88.38 106 THR A CA 1
ATOM 866 C C . THR A 1 106 ? -4.776 -6.796 -10.371 1.00 88.38 106 THR A C 1
ATOM 868 O O . THR A 1 106 ? -3.806 -6.252 -10.887 1.00 88.38 106 THR A O 1
ATOM 871 N N . MET A 1 107 ? -4.808 -8.111 -10.127 1.00 87.44 107 MET A N 1
ATOM 872 C CA . MET A 1 107 ? -3.704 -9.025 -10.425 1.00 87.44 107 MET A CA 1
ATOM 873 C C . MET A 1 107 ? -3.264 -8.922 -11.883 1.00 87.44 107 MET A C 1
ATOM 875 O O . MET A 1 107 ? -2.075 -8.830 -12.171 1.00 87.44 107 MET A O 1
ATOM 879 N N . LYS A 1 108 ? -4.217 -8.950 -12.820 1.00 88.75 108 LYS A N 1
ATOM 880 C CA . LYS A 1 108 ? -3.916 -8.816 -14.247 1.00 88.75 108 LYS A CA 1
ATOM 881 C C . LYS A 1 108 ? -3.344 -7.449 -14.569 1.00 88.75 108 LYS A C 1
ATOM 883 O O . LYS A 1 108 ? -2.412 -7.397 -15.351 1.00 88.75 108 LYS A O 1
ATOM 888 N N . HIS A 1 109 ? -3.894 -6.369 -14.024 1.00 85.31 109 HIS A N 1
ATOM 889 C CA . HIS A 1 109 ? -3.402 -5.017 -14.277 1.00 85.31 109 HIS A CA 1
ATOM 890 C C . HIS A 1 109 ? -1.948 -4.869 -13.824 1.00 85.31 109 HIS A C 1
ATOM 892 O O . HIS A 1 109 ? -1.098 -4.505 -14.633 1.00 85.31 109 HIS A O 1
ATOM 898 N N . LEU A 1 110 ? -1.672 -5.286 -12.588 1.00 82.88 110 LEU A N 1
ATOM 899 C CA . LEU A 1 110 ? -0.348 -5.276 -11.981 1.00 82.88 110 LEU A CA 1
ATOM 900 C C . LEU A 1 110 ? 0.633 -6.183 -12.746 1.00 82.88 110 LEU A C 1
ATOM 902 O O . LEU A 1 110 ? 1.712 -5.751 -13.126 1.00 82.88 110 LEU A O 1
ATOM 906 N N . LYS A 1 111 ? 0.257 -7.429 -13.070 1.00 79.62 111 LYS A N 1
ATOM 907 C CA . LYS A 1 111 ? 1.133 -8.344 -13.832 1.00 79.62 111 LYS A CA 1
ATOM 908 C C . LYS A 1 111 ? 1.304 -7.955 -15.305 1.00 79.62 111 LYS A C 1
ATOM 910 O O . LYS A 1 111 ? 2.296 -8.324 -15.927 1.00 79.62 111 LYS A O 1
ATOM 915 N N . LYS A 1 112 ? 0.320 -7.272 -15.904 1.00 77.94 112 LYS A N 1
ATOM 916 C CA . LYS A 1 112 ? 0.322 -6.887 -17.326 1.00 77.94 112 LYS A CA 1
ATOM 917 C C . LYS A 1 112 ? 1.040 -5.570 -17.573 1.00 77.94 112 LYS A C 1
ATOM 919 O O . LYS A 1 112 ? 1.392 -5.337 -18.728 1.00 77.94 112 LYS A O 1
ATOM 924 N N . SER A 1 113 ? 1.260 -4.723 -16.566 1.00 62.50 113 SER A N 1
ATOM 925 C CA . SER A 1 113 ? 2.059 -3.501 -16.707 1.00 62.50 113 SER A CA 1
ATOM 926 C C . SER A 1 113 ? 3.533 -3.858 -16.947 1.00 62.50 113 SER A C 1
ATOM 928 O O . SER A 1 113 ? 4.403 -3.635 -16.117 1.00 62.50 113 SER A O 1
ATOM 930 N N . ARG A 1 114 ? 3.811 -4.429 -18.123 1.00 57.44 114 ARG A N 1
ATOM 931 C CA . ARG A 1 114 ? 5.099 -4.888 -18.656 1.00 57.44 114 ARG A CA 1
ATOM 932 C C . ARG A 1 114 ? 6.045 -3.748 -19.033 1.00 57.44 114 ARG A C 1
ATOM 934 O O . ARG A 1 114 ? 6.993 -3.976 -19.768 1.00 57.44 114 ARG A O 1
ATOM 941 N N . ASN A 1 115 ? 5.822 -2.553 -18.498 1.00 55.41 115 ASN A N 1
ATOM 942 C CA . ASN A 1 115 ? 6.704 -1.408 -18.649 1.00 55.41 115 ASN A CA 1
ATOM 943 C C . ASN A 1 115 ? 6.774 -0.721 -17.280 1.00 55.41 115 ASN A C 1
ATOM 945 O O . ASN A 1 115 ? 6.167 0.332 -17.095 1.00 55.41 115 ASN A O 1
ATOM 949 N N . GLY A 1 116 ? 7.469 -1.327 -16.311 1.00 55.84 116 GLY A N 1
ATOM 950 C CA . GLY A 1 116 ? 7.645 -0.815 -14.943 1.00 55.84 116 GLY A CA 1
ATOM 951 C C . GLY A 1 116 ? 8.311 0.571 -14.827 1.00 55.84 116 GLY A C 1
ATOM 952 O O . GLY A 1 116 ? 8.712 0.965 -13.744 1.00 55.84 116 GLY A O 1
ATOM 953 N N . LEU A 1 117 ? 8.385 1.343 -15.916 1.00 60.41 117 LEU A N 1
ATOM 954 C CA . LEU A 1 117 ? 8.731 2.761 -15.903 1.00 60.41 117 LEU A CA 1
ATOM 955 C C . LEU A 1 117 ? 7.749 3.608 -15.086 1.00 60.41 117 LEU A C 1
ATOM 957 O O . LEU A 1 117 ? 8.170 4.601 -14.508 1.00 60.41 117 LEU A O 1
ATOM 961 N N . LEU A 1 118 ? 6.460 3.243 -15.037 1.00 61.97 118 LEU A N 1
ATOM 962 C CA . LEU A 1 118 ? 5.435 4.116 -14.445 1.00 61.97 118 LEU A CA 1
ATOM 963 C C . LEU A 1 118 ? 5.646 4.353 -12.938 1.00 61.97 118 LEU A C 1
ATOM 965 O O . LEU A 1 118 ? 5.316 5.420 -12.446 1.00 61.97 118 LEU A O 1
ATOM 969 N N . GLY A 1 119 ? 6.232 3.391 -12.218 1.00 59.84 119 GLY A N 1
ATOM 970 C CA . GLY A 1 119 ? 6.461 3.496 -10.772 1.00 59.84 119 GLY A CA 1
ATOM 971 C C . GLY A 1 119 ? 7.850 3.993 -10.363 1.00 59.84 119 GLY A C 1
ATOM 972 O O . GLY A 1 119 ? 8.082 4.181 -9.173 1.00 59.84 119 GLY A O 1
ATOM 973 N N . LEU A 1 120 ? 8.774 4.187 -11.312 1.00 64.12 120 LEU A N 1
ATOM 974 C CA . LEU A 1 120 ? 10.167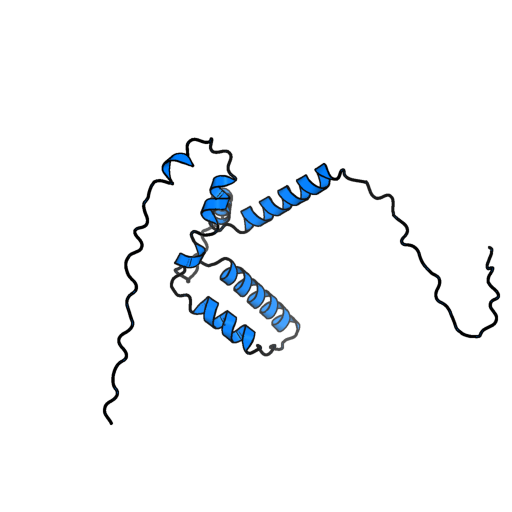 4.532 -11.003 1.00 64.12 120 LEU A CA 1
ATOM 975 C C . LEU A 1 120 ? 10.339 5.987 -10.553 1.00 64.12 120 LEU A C 1
ATOM 977 O O . LEU A 1 120 ? 11.146 6.268 -9.672 1.00 64.12 120 LEU A O 1
ATOM 981 N N . THR A 1 121 ? 9.595 6.921 -11.147 1.00 62.31 121 THR A N 1
ATOM 982 C CA . THR A 1 121 ? 9.841 8.359 -10.949 1.00 62.31 121 THR A CA 1
ATOM 983 C C . THR A 1 121 ? 8.943 9.007 -9.904 1.00 62.31 121 THR A C 1
ATOM 985 O O . THR A 1 121 ? 9.262 10.095 -9.439 1.00 62.31 121 THR A O 1
ATOM 988 N N . GLU A 1 122 ? 7.827 8.381 -9.521 1.00 64.31 122 GLU A N 1
ATOM 989 C CA . GLU A 1 122 ? 6.842 9.019 -8.634 1.00 64.31 122 GLU A CA 1
ATOM 990 C C . GLU A 1 122 ? 7.376 9.236 -7.210 1.00 64.31 122 GLU A C 1
ATOM 992 O O . GLU A 1 122 ? 7.067 10.252 -6.599 1.00 64.31 122 GLU A O 1
ATOM 997 N N . SER A 1 123 ? 8.213 8.329 -6.692 1.00 68.25 123 SER A N 1
ATOM 998 C CA . SER A 1 123 ? 8.711 8.410 -5.306 1.00 68.25 123 SER A CA 1
ATOM 999 C C . SER A 1 123 ? 10.124 8.988 -5.175 1.00 68.25 123 SER A C 1
ATOM 1001 O O . SER A 1 123 ? 10.506 9.404 -4.084 1.00 68.25 123 SER A O 1
ATOM 1003 N N . PHE A 1 124 ? 10.897 9.027 -6.265 1.00 76.25 124 PHE A N 1
ATOM 1004 C CA . PHE A 1 124 ? 12.299 9.460 -6.253 1.00 76.25 124 PHE A CA 1
ATOM 1005 C C . PHE A 1 124 ? 12.447 10.957 -5.944 1.00 76.25 124 PHE A C 1
ATOM 1007 O O . PHE A 1 124 ? 13.318 11.372 -5.183 1.00 76.25 124 PHE A O 1
ATOM 1014 N N . TYR A 1 125 ? 11.560 11.785 -6.502 1.00 73.25 125 TYR A N 1
ATOM 1015 C CA . TYR A 1 125 ? 11.613 13.235 -6.311 1.00 73.25 125 TYR A CA 1
ATOM 1016 C C . TYR A 1 125 ? 11.291 13.669 -4.883 1.00 73.25 125 TYR A C 1
ATOM 1018 O O . TYR A 1 125 ? 11.920 14.595 -4.372 1.00 73.25 125 TYR A O 1
ATOM 1026 N N . ASP A 1 126 ? 10.320 13.028 -4.241 1.00 74.56 126 ASP A N 1
ATOM 1027 C CA . ASP A 1 126 ? 9.954 13.354 -2.862 1.00 74.56 126 ASP A CA 1
ATOM 1028 C C . ASP A 1 126 ? 11.026 12.872 -1.875 1.00 74.56 126 ASP A C 1
ATOM 1030 O O . ASP A 1 126 ? 11.312 13.550 -0.888 1.00 74.56 126 ASP A O 1
ATOM 1034 N N . GLU A 1 127 ? 11.695 11.763 -2.196 1.00 72.25 127 GLU A N 1
ATOM 1035 C CA . GLU A 1 127 ? 12.831 11.241 -1.440 1.00 72.25 127 GLU A CA 1
ATOM 1036 C C . GLU A 1 127 ? 14.040 12.186 -1.495 1.00 72.25 127 GLU A C 1
ATOM 1038 O O . GLU A 1 127 ? 14.546 12.580 -0.444 1.00 72.25 127 GLU A O 1
ATOM 1043 N N . ILE A 1 128 ? 14.442 12.657 -2.684 1.00 76.88 128 ILE A N 1
ATOM 1044 C CA . ILE A 1 128 ? 15.560 13.611 -2.823 1.00 76.88 128 ILE A CA 1
ATOM 1045 C C . ILE A 1 128 ? 15.277 14.932 -2.107 1.00 76.88 128 ILE A C 1
ATOM 1047 O O . ILE A 1 128 ? 16.170 15.485 -1.470 1.00 76.88 128 ILE A O 1
ATOM 1051 N N . LYS A 1 129 ? 14.043 15.443 -2.173 1.00 75.69 129 LYS A N 1
ATOM 1052 C CA . LYS A 1 129 ? 13.665 16.697 -1.496 1.00 75.69 129 LYS A CA 1
ATOM 1053 C C . LYS A 1 129 ? 13.740 16.607 0.027 1.00 75.69 129 LYS A C 1
ATOM 1055 O O . LYS A 1 129 ? 13.872 17.636 0.683 1.00 75.69 129 LYS A O 1
ATOM 1060 N N . SER A 1 130 ? 13.598 15.407 0.590 1.00 71.25 130 SER A N 1
ATOM 1061 C CA . SER A 1 130 ? 13.668 15.191 2.038 1.00 71.25 130 SER A CA 1
ATOM 1062 C C . SER A 1 130 ? 15.101 15.186 2.579 1.00 71.25 130 SER A C 1
ATOM 1064 O O . SER A 1 130 ? 15.302 15.363 3.782 1.00 71.25 130 SER A O 1
ATOM 1066 N N . LEU A 1 131 ? 16.097 15.006 1.706 1.00 72.25 131 LEU A N 1
ATOM 1067 C CA . LEU A 1 131 ? 17.499 15.023 2.089 1.00 72.25 131 LEU A CA 1
ATOM 1068 C C . LEU A 1 131 ? 17.977 16.466 2.325 1.00 72.25 131 LEU A C 1
ATOM 1070 O O . LEU A 1 131 ? 17.596 17.369 1.580 1.00 72.25 131 LEU A O 1
ATOM 1074 N N . PRO A 1 132 ? 18.867 16.709 3.304 1.00 69.88 132 PRO A N 1
ATOM 1075 C CA . PRO A 1 132 ? 19.451 18.024 3.564 1.00 69.88 132 PRO A CA 1
ATOM 1076 C C . PRO A 1 132 ? 20.536 18.380 2.526 1.00 69.88 132 PRO A C 1
ATOM 1078 O O . PRO A 1 132 ? 21.646 18.776 2.876 1.00 69.88 132 PRO A O 1
ATOM 1081 N N . LEU A 1 133 ? 20.245 18.206 1.235 1.00 66.06 133 LEU A N 1
ATOM 1082 C CA . LEU A 1 133 ? 21.071 18.714 0.146 1.00 66.06 133 LEU A CA 1
ATOM 1083 C C . LEU A 1 133 ? 20.642 20.167 -0.072 1.00 66.06 133 LEU A C 1
ATOM 1085 O O . LEU A 1 133 ? 19.507 20.420 -0.461 1.00 66.06 133 LEU A O 1
ATOM 1089 N N . GLY A 1 134 ? 21.519 21.119 0.253 1.00 54.56 134 GLY A N 1
ATOM 1090 C CA . GLY A 1 134 ? 21.207 22.553 0.232 1.00 54.56 134 GLY A CA 1
ATOM 1091 C C . GLY A 1 134 ? 20.555 23.051 -1.070 1.00 54.56 134 GLY A C 1
ATOM 1092 O O . GLY A 1 134 ? 20.732 22.456 -2.134 1.00 54.56 134 GLY A O 1
ATOM 1093 N N . ASP A 1 135 ? 19.847 24.184 -0.967 1.00 57.19 135 ASP A N 1
ATOM 1094 C CA . ASP A 1 135 ? 18.925 24.829 -1.934 1.00 57.19 135 ASP A CA 1
ATOM 1095 C C . ASP A 1 135 ? 19.396 24.994 -3.399 1.00 57.19 135 ASP A C 1
ATOM 1097 O O . ASP A 1 135 ? 18.640 25.448 -4.259 1.00 57.19 135 ASP A O 1
ATOM 1101 N N . ASN A 1 136 ? 20.627 24.619 -3.728 1.00 55.41 136 ASN A N 1
ATOM 1102 C CA . ASN A 1 136 ? 21.222 24.792 -5.049 1.00 55.41 136 ASN A CA 1
ATOM 1103 C C . ASN A 1 136 ? 20.776 23.720 -6.063 1.00 55.41 136 ASN A C 1
ATOM 1105 O O . ASN A 1 136 ? 20.883 23.946 -7.264 1.00 55.41 136 ASN A O 1
ATOM 1109 N N . PHE A 1 137 ? 20.256 22.571 -5.610 1.00 55.44 137 PHE A N 1
ATOM 1110 C CA . PHE A 1 137 ? 19.905 21.440 -6.488 1.00 55.44 137 PHE A CA 1
ATOM 1111 C C . PHE A 1 137 ? 18.538 21.593 -7.181 1.00 55.44 137 PHE A C 1
ATOM 1113 O O . PHE A 1 137 ? 18.311 21.079 -8.274 1.00 55.44 137 PHE A O 1
ATOM 1120 N N . THR A 1 138 ? 17.603 22.319 -6.565 1.00 55.44 138 THR A N 1
ATOM 1121 C CA . THR A 1 138 ? 16.221 22.460 -7.060 1.00 55.44 138 THR A CA 1
ATOM 1122 C C . THR A 1 138 ? 16.092 23.467 -8.204 1.00 55.44 138 THR A C 1
ATOM 1124 O O . THR A 1 138 ? 15.140 23.398 -8.981 1.00 55.44 138 THR A O 1
ATOM 1127 N N . LYS A 1 139 ? 17.055 24.388 -8.336 1.00 53.16 139 LYS A N 1
ATOM 1128 C CA . LYS A 1 139 ? 17.013 25.485 -9.312 1.00 53.16 139 LYS A CA 1
ATOM 1129 C C . LYS A 1 139 ? 17.368 25.042 -10.737 1.00 53.16 139 LYS A C 1
ATOM 1131 O O . LYS A 1 139 ? 16.827 25.612 -11.679 1.00 53.16 139 LYS A O 1
ATOM 1136 N N . GLU A 1 140 ? 18.194 24.006 -10.907 1.00 51.94 140 GLU A N 1
ATOM 1137 C CA . GLU A 1 140 ? 18.582 23.496 -12.236 1.00 51.94 140 GLU A CA 1
ATOM 1138 C C . GLU A 1 140 ? 17.549 22.566 -12.891 1.00 51.94 140 GLU A C 1
ATOM 1140 O O . GLU A 1 140 ? 17.466 22.520 -14.113 1.00 51.94 140 GLU A O 1
ATOM 1145 N N . LEU A 1 141 ? 16.718 21.849 -12.127 1.00 53.66 141 LEU A N 1
ATOM 1146 C CA . LEU A 1 141 ? 15.814 20.844 -12.710 1.00 53.66 141 LEU A CA 1
ATOM 1147 C C . LEU A 1 141 ? 14.562 21.416 -13.398 1.00 53.66 141 LEU A C 1
ATOM 1149 O O . LEU A 1 141 ? 13.870 20.694 -14.115 1.00 53.66 141 LEU A O 1
ATOM 1153 N N . THR A 1 142 ? 14.242 22.693 -13.183 1.00 49.25 142 THR A N 1
ATOM 1154 C CA . THR A 1 142 ? 12.975 23.292 -13.648 1.00 49.25 142 THR A CA 1
ATOM 1155 C C . THR A 1 142 ? 13.000 23.798 -15.096 1.00 49.25 142 THR A C 1
ATOM 1157 O O . THR A 1 142 ? 11.979 24.277 -15.578 1.00 49.25 142 THR A O 1
ATOM 1160 N N . THR A 1 143 ? 14.125 23.677 -15.811 1.00 43.69 143 THR A N 1
ATOM 1161 C CA . THR A 1 143 ? 14.329 24.300 -17.136 1.00 43.69 143 THR A CA 1
ATOM 1162 C C . THR A 1 143 ? 14.244 23.341 -18.331 1.00 43.69 143 THR A C 1
ATOM 1164 O O . THR A 1 143 ? 14.612 23.717 -19.440 1.00 43.69 143 THR A O 1
ATOM 1167 N N . SER A 1 144 ? 13.736 22.114 -18.160 1.00 47.31 144 SER A N 1
ATOM 1168 C CA . SER A 1 144 ? 13.501 21.205 -19.294 1.00 47.31 144 SER A CA 1
ATOM 1169 C C . SER A 1 144 ? 12.059 21.306 -19.806 1.00 47.31 144 SER A C 1
ATOM 1171 O O . SER A 1 144 ? 11.133 20.695 -19.275 1.00 47.31 144 SER A O 1
ATOM 1173 N N . ASP A 1 145 ? 11.869 22.106 -20.857 1.00 44.97 145 ASP A N 1
ATOM 1174 C CA . ASP A 1 145 ? 10.605 22.260 -21.580 1.00 44.97 145 ASP A CA 1
ATOM 1175 C C . ASP A 1 145 ? 10.117 20.918 -22.161 1.00 44.97 145 ASP A C 1
ATOM 1177 O O . ASP A 1 145 ? 10.636 20.407 -23.158 1.00 44.97 145 ASP A O 1
ATOM 1181 N N . VAL A 1 146 ? 9.067 20.345 -21.567 1.00 51.72 146 VAL A N 1
ATOM 1182 C CA . VAL A 1 146 ? 8.345 19.198 -22.136 1.00 51.72 146 VAL A CA 1
ATOM 1183 C C . VAL A 1 146 ? 7.369 19.713 -23.195 1.00 51.72 146 VAL A C 1
ATOM 1185 O O . VAL A 1 146 ? 6.238 20.108 -22.909 1.00 51.72 146 VAL A O 1
ATOM 1188 N N . GLY A 1 147 ? 7.815 19.707 -24.450 1.00 45.38 147 GLY A N 1
ATOM 1189 C CA . GLY A 1 147 ? 6.986 20.002 -25.617 1.00 45.38 147 GLY A CA 1
ATOM 1190 C C . GLY A 1 147 ? 5.837 19.000 -25.775 1.00 45.38 147 GLY A C 1
ATOM 1191 O O . GLY A 1 147 ? 6.031 17.871 -26.231 1.00 45.38 147 GLY A O 1
ATOM 1192 N N . SER A 1 148 ? 4.619 19.428 -25.433 1.00 50.59 148 SER A N 1
ATOM 1193 C CA . SER A 1 148 ? 3.375 18.689 -25.681 1.00 50.59 148 SER A CA 1
ATOM 1194 C C . SER A 1 148 ? 3.149 18.523 -27.188 1.00 50.59 148 SER A C 1
ATOM 1196 O O . SER A 1 148 ? 2.739 19.448 -27.890 1.00 50.59 148 SER A O 1
ATOM 1198 N N . SER A 1 149 ? 3.465 17.338 -27.709 1.00 53.91 149 SER A N 1
ATOM 1199 C CA . SER A 1 149 ? 3.367 17.006 -29.128 1.00 53.91 149 SER A CA 1
ATOM 1200 C C . SER A 1 149 ? 2.179 16.078 -29.404 1.00 53.91 149 SER A C 1
ATOM 1202 O O . SER A 1 149 ? 2.278 14.857 -29.352 1.00 53.91 149 SER A O 1
ATOM 1204 N N . GLY A 1 150 ? 1.064 16.702 -29.794 1.00 48.84 150 GLY A N 1
ATOM 1205 C CA . GLY A 1 150 ? 0.185 16.224 -30.866 1.00 48.84 150 GLY A CA 1
ATOM 1206 C C . GLY A 1 150 ? -0.818 15.114 -30.539 1.00 48.84 150 GLY A C 1
ATOM 1207 O O . GLY A 1 150 ? -0.507 13.925 -30.608 1.00 48.84 150 GLY A O 1
ATOM 1208 N N . ASP A 1 151 ? -2.082 15.514 -30.379 1.00 51.84 151 ASP A N 1
ATOM 1209 C CA . ASP A 1 151 ? -3.265 14.649 -30.446 1.00 51.84 151 ASP A CA 1
ATOM 1210 C C . ASP A 1 151 ? -3.321 13.851 -31.764 1.00 51.84 151 ASP A C 1
ATOM 1212 O O . ASP A 1 151 ? -3.776 14.322 -32.813 1.00 51.84 151 ASP A O 1
ATOM 1216 N N . LYS A 1 152 ? -2.891 12.587 -31.725 1.00 58.34 152 LYS A N 1
ATOM 1217 C CA . LYS A 1 152 ? -3.043 11.650 -32.846 1.00 58.34 152 LYS A CA 1
ATOM 1218 C C . LYS A 1 152 ? -4.449 11.047 -32.832 1.00 58.34 152 LYS A C 1
ATOM 1220 O O . LYS A 1 152 ? -4.725 10.070 -32.140 1.00 58.34 152 LYS A O 1
ATOM 1225 N N . LYS A 1 153 ? -5.347 11.604 -33.652 1.00 63.53 153 LYS A N 1
ATOM 1226 C CA . LYS A 1 153 ? -6.684 11.041 -33.916 1.00 63.53 153 LYS A CA 1
ATOM 1227 C C . LYS A 1 153 ? -6.570 9.619 -34.492 1.00 63.53 153 LYS A C 1
ATOM 1229 O O . LYS A 1 153 ? -6.011 9.412 -35.569 1.00 63.53 153 LYS A O 1
ATOM 1234 N N . LEU A 1 154 ? -7.138 8.637 -33.792 1.00 63.47 154 LEU A N 1
ATOM 1235 C CA . LEU A 1 154 ? -7.175 7.228 -34.200 1.00 63.47 154 LEU A CA 1
ATOM 1236 C C . LEU A 1 154 ? -8.058 7.044 -35.451 1.00 63.47 154 LEU A C 1
ATOM 1238 O O . LEU A 1 154 ? -9.277 7.222 -35.402 1.00 63.47 154 LEU A O 1
ATOM 1242 N N . LYS A 1 155 ? -7.458 6.654 -36.585 1.00 65.56 155 LYS A N 1
ATOM 1243 C CA . LYS A 1 155 ? -8.197 6.302 -37.811 1.00 65.56 155 LYS A CA 1
ATOM 1244 C C . LYS A 1 155 ? -8.966 4.991 -37.603 1.00 65.56 155 LYS A C 1
ATOM 1246 O O . LYS A 1 155 ? -8.369 3.923 -37.478 1.00 65.56 155 LYS A O 1
ATOM 1251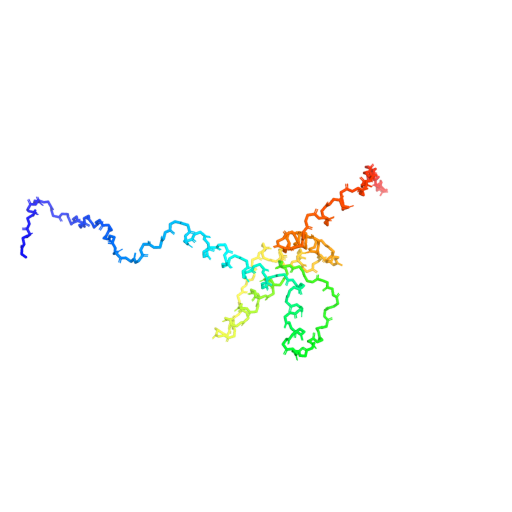 N N . LYS A 1 156 ? -10.302 5.051 -37.610 1.00 70.44 156 LYS A N 1
ATOM 1252 C CA . LYS A 1 156 ? -11.163 3.856 -37.593 1.00 70.44 156 LYS A CA 1
ATOM 1253 C C . LYS A 1 156 ? -11.045 3.101 -38.927 1.00 70.44 156 LYS A C 1
ATOM 1255 O O . LYS A 1 156 ? -11.319 3.660 -39.986 1.00 70.44 156 LYS A O 1
ATOM 1260 N N . ARG A 1 157 ? -10.656 1.822 -38.874 1.00 70.88 157 ARG A N 1
ATOM 1261 C CA . ARG A 1 157 ? -10.647 0.893 -40.023 1.00 70.88 157 ARG A CA 1
ATOM 1262 C C . ARG A 1 157 ? -12.082 0.563 -40.452 1.00 70.88 157 ARG A C 1
ATOM 1264 O O . ARG A 1 157 ? -12.892 0.163 -39.620 1.00 70.88 157 ARG A O 1
ATOM 1271 N N . LYS A 1 158 ? -12.382 0.671 -41.750 1.00 71.69 158 LYS A N 1
ATOM 1272 C CA . LYS A 1 158 ? -13.629 0.157 -42.343 1.00 71.69 158 LYS A CA 1
ATOM 1273 C C . LYS A 1 158 ? -13.532 -1.369 -42.478 1.00 71.69 158 LYS A C 1
ATOM 1275 O O . LYS A 1 158 ? -12.514 -1.877 -42.946 1.00 71.69 158 LYS A O 1
ATOM 1280 N N . ARG A 1 159 ? -14.571 -2.097 -42.058 1.00 67.06 159 ARG A N 1
ATOM 1281 C CA . ARG A 1 159 ? -14.729 -3.536 -42.334 1.00 67.06 159 ARG A CA 1
ATOM 1282 C C . ARG A 1 159 ? -15.413 -3.672 -43.699 1.00 67.06 159 ARG A C 1
ATOM 1284 O O . ARG A 1 159 ? -16.400 -2.978 -43.932 1.00 67.06 159 ARG A O 1
ATOM 1291 N N . LYS A 1 160 ? -14.867 -4.497 -44.598 1.00 65.25 160 LYS A N 1
ATOM 1292 C CA . LYS A 1 160 ? -15.577 -4.930 -45.811 1.00 65.25 160 LYS A CA 1
ATOM 1293 C C . LYS A 1 160 ? -16.598 -5.997 -45.400 1.00 65.25 160 LYS A C 1
ATOM 1295 O O . LYS A 1 160 ? -16.252 -6.856 -44.588 1.00 65.25 160 LYS A O 1
ATOM 1300 N N . HIS A 1 161 ? -17.824 -5.836 -45.892 1.00 54.97 161 HIS A N 1
ATOM 1301 C CA . HIS A 1 161 ? -18.886 -6.838 -45.845 1.00 54.97 161 HIS A CA 1
ATOM 1302 C C . HIS A 1 161 ? -18.574 -7.981 -46.808 1.00 54.97 161 HIS A C 1
ATOM 1304 O O . HIS A 1 161 ? -17.907 -7.694 -47.831 1.00 54.97 161 HIS A O 1
#

pLDDT: mean 73.78, std 14.47, range [39.75, 95.81]